Protein AF-A0A2G7GJ10-F1 (afdb_monomer)

Nearest PDB structures (foldseek):
  6gts-assembly1_C-2  TM=5.618E-01  e=1.375E+00  Escherichia coli
  6zxf-assembly1_J  TM=3.846E-01  e=3.165E+00  Homo sapiens

Sequence (98 aa):
MYNMMYTLDTMYIMKTKIRKQIYIEPEQEVRLKQLSQQTGSSEAEVIRQAIAQYTQGSEVFQRDLKCWEQERVFIENLISLGKITESRTWRRDDLYER

Mean predicted aligned error: 16.76 Å

Foldseek 3Di:
DPPVVVVVVVVVVVVDDDDDDDDDDPVVVVVLVVCCVVVVHDSVVVVVVVVVVVVVVVVPPVPPVVVVVVVVVVVVVVVVVPDDPDDPPDDPVNVPDD

pLDDT: mean 77.49, std 17.42, range [40.97, 98.38]

Radius of gyration: 24.68 Å; Cα contacts (8 Å, |Δi|>4): 13; chains: 1; bounding box: 60×37×53 Å

Secondary structure (DSSP, 8-state):
--HHHHHHHHHHHTT-PPP------HHHHHHHHHHHHHHT--HHHHHHHHHHHHHHHHH-----HHHHHHHHHHHHHHHHT---SSPP---GGGGT--

Structure (mmCIF, N/CA/C/O backbone):
data_AF-A0A2G7GJ10-F1
#
_entry.id   AF-A0A2G7GJ10-F1
#
loop_
_atom_site.group_PDB
_atom_site.id
_atom_site.type_symbol
_atom_site.label_atom_id
_atom_site.label_alt_id
_atom_site.label_comp_id
_atom_site.label_asym_id
_atom_site.label_entity_id
_atom_site.label_seq_id
_atom_site.pdbx_PDB_ins_code
_atom_site.Cartn_x
_atom_site.Cartn_y
_atom_site.Cartn_z
_atom_site.occupancy
_atom_site.B_iso_or_equiv
_atom_site.auth_seq_id
_atom_site.auth_comp_id
_atom_site.auth_asym_id
_atom_site.auth_atom_id
_atom_site.pdbx_PDB_model_num
ATOM 1 N N . MET A 1 1 ? 8.461 -25.334 -21.984 1.00 46.75 1 MET A N 1
ATOM 2 C CA . MET A 1 1 ? 7.624 -25.948 -20.925 1.00 46.75 1 MET A CA 1
ATOM 3 C C . MET A 1 1 ? 7.843 -25.368 -19.521 1.00 46.75 1 MET A C 1
ATOM 5 O O . MET A 1 1 ? 7.131 -25.774 -18.619 1.00 46.75 1 MET A O 1
ATOM 9 N N . TYR A 1 2 ? 8.725 -24.377 -19.319 1.00 44.38 2 TYR A N 1
ATOM 10 C CA . TYR A 1 2 ? 8.930 -23.745 -18.003 1.00 44.38 2 TYR A CA 1
ATOM 11 C C . TYR A 1 2 ? 7.918 -22.638 -17.654 1.00 44.38 2 TYR A C 1
ATOM 13 O O . TYR A 1 2 ? 7.759 -22.320 -16.486 1.00 44.38 2 TYR A O 1
ATOM 21 N N . ASN A 1 3 ? 7.180 -22.086 -18.626 1.00 47.41 3 ASN A N 1
ATOM 22 C CA . ASN A 1 3 ? 6.243 -20.985 -18.359 1.00 47.41 3 ASN A CA 1
ATOM 23 C C . ASN A 1 3 ? 5.021 -21.384 -17.522 1.00 47.41 3 ASN A C 1
ATOM 25 O O . ASN A 1 3 ? 4.524 -20.555 -16.777 1.00 47.41 3 ASN A O 1
ATOM 29 N N . MET A 1 4 ? 4.547 -22.632 -17.608 1.00 49.50 4 MET A N 1
ATOM 30 C CA . MET A 1 4 ? 3.281 -23.028 -16.974 1.00 49.50 4 MET A CA 1
ATOM 31 C C . MET A 1 4 ? 3.399 -23.223 -15.451 1.00 49.50 4 MET A C 1
ATOM 33 O O . MET A 1 4 ? 2.407 -23.104 -14.741 1.00 49.50 4 MET A O 1
ATOM 37 N N . MET A 1 5 ? 4.615 -23.457 -14.935 1.00 40.97 5 MET A N 1
ATOM 38 C CA . MET A 1 5 ? 4.864 -23.632 -13.497 1.00 40.97 5 MET A CA 1
ATOM 39 C C . MET A 1 5 ? 4.901 -22.293 -12.740 1.00 40.97 5 MET A C 1
ATOM 41 O O . MET A 1 5 ? 4.417 -22.218 -11.617 1.00 40.97 5 MET A O 1
ATOM 45 N N . TYR A 1 6 ? 5.386 -21.214 -13.369 1.00 50.84 6 TYR A N 1
ATOM 46 C CA . TYR A 1 6 ? 5.420 -19.879 -12.748 1.00 50.84 6 TYR A CA 1
ATOM 47 C C . TYR A 1 6 ? 4.062 -19.163 -12.779 1.00 50.84 6 TYR A C 1
ATOM 49 O O . TYR A 1 6 ? 3.772 -18.332 -11.915 1.00 50.84 6 TYR A O 1
ATOM 57 N N . THR A 1 7 ? 3.203 -19.478 -13.755 1.00 47.38 7 THR A N 1
ATOM 58 C CA . THR A 1 7 ? 1.877 -18.846 -13.853 1.00 47.38 7 THR A CA 1
ATOM 59 C C . THR A 1 7 ? 0.960 -19.288 -12.713 1.00 47.38 7 THR A C 1
ATOM 61 O O . THR A 1 7 ? 0.238 -18.468 -12.150 1.00 47.38 7 THR A O 1
ATOM 64 N N . LEU A 1 8 ? 1.026 -20.565 -12.328 1.00 46.38 8 LEU A N 1
ATOM 65 C CA . LEU A 1 8 ? 0.218 -21.118 -11.239 1.00 46.38 8 LEU A CA 1
ATOM 66 C C . LEU A 1 8 ? 0.644 -20.584 -9.866 1.00 46.38 8 LEU A C 1
ATOM 68 O O . LEU A 1 8 ? -0.217 -20.267 -9.048 1.00 46.38 8 LEU A O 1
ATOM 72 N N . ASP A 1 9 ? 1.946 -20.407 -9.647 1.00 49.66 9 ASP A N 1
ATOM 73 C CA . ASP A 1 9 ? 2.489 -19.857 -8.399 1.00 49.66 9 ASP A CA 1
ATOM 74 C C . ASP A 1 9 ? 2.087 -18.381 -8.219 1.00 49.66 9 ASP A C 1
ATOM 76 O O . ASP A 1 9 ? 1.621 -17.957 -7.161 1.00 49.66 9 ASP A O 1
ATOM 80 N N . THR A 1 10 ? 2.106 -17.618 -9.317 1.00 50.59 10 THR A N 1
ATOM 81 C CA . THR A 1 10 ? 1.609 -16.233 -9.352 1.00 50.59 10 THR A CA 1
ATOM 82 C C . THR A 1 10 ? 0.114 -16.156 -9.012 1.00 50.59 10 THR A C 1
ATOM 84 O O . THR A 1 10 ? -0.295 -15.318 -8.208 1.00 50.59 10 THR A O 1
ATOM 87 N N . MET A 1 11 ? -0.715 -17.059 -9.552 1.00 51.97 11 MET A N 1
ATOM 88 C CA . MET A 1 11 ? -2.150 -17.100 -9.227 1.00 51.97 11 MET A CA 1
ATOM 89 C C . MET A 1 11 ? -2.432 -17.565 -7.788 1.00 51.97 11 MET A C 1
ATOM 91 O O . MET A 1 11 ? -3.410 -17.117 -7.183 1.00 51.97 11 MET A O 1
ATOM 95 N N . TYR A 1 12 ? -1.590 -18.432 -7.219 1.00 51.12 12 TYR A N 1
ATOM 96 C CA . TYR A 1 12 ? -1.703 -18.890 -5.831 1.00 51.12 12 TYR A CA 1
ATOM 97 C C . TYR A 1 12 ? -1.324 -17.787 -4.823 1.00 51.12 12 TYR A C 1
ATOM 99 O O . TYR A 1 12 ? -2.008 -17.598 -3.809 1.00 51.12 12 TYR A O 1
ATOM 107 N N . ILE A 1 13 ? -0.308 -16.977 -5.143 1.00 55.28 13 ILE A N 1
ATOM 108 C CA . ILE A 1 13 ? 0.099 -15.807 -4.347 1.00 55.28 13 ILE A CA 1
ATOM 109 C C . ILE A 1 13 ? -1.014 -14.747 -4.305 1.00 55.28 13 ILE A C 1
ATOM 111 O O . ILE A 1 13 ? -1.269 -14.181 -3.243 1.00 55.28 13 ILE A O 1
ATOM 115 N N . MET A 1 14 ? -1.756 -14.537 -5.399 1.00 54.41 14 MET A N 1
ATOM 116 C CA . MET A 1 14 ? -2.837 -13.537 -5.454 1.00 54.41 14 MET A CA 1
ATOM 117 C C . MET A 1 14 ? -3.991 -13.785 -4.463 1.00 54.41 14 MET A C 1
ATOM 119 O O . MET A 1 14 ? -4.687 -12.838 -4.093 1.00 54.41 14 MET A O 1
ATOM 123 N N . LYS A 1 15 ? -4.213 -15.025 -3.997 1.00 61.28 15 LYS A N 1
ATOM 124 C CA . LYS A 1 15 ? -5.244 -15.321 -2.978 1.00 61.28 15 LYS A CA 1
ATOM 125 C C . LYS A 1 15 ? -4.735 -15.233 -1.539 1.00 61.28 15 LYS A C 1
ATOM 127 O O . LYS A 1 15 ? -5.547 -15.082 -0.621 1.00 61.28 15 LYS A O 1
ATOM 132 N N . THR A 1 16 ? -3.426 -15.310 -1.325 1.00 83.62 16 THR A N 1
ATOM 133 C CA . THR A 1 16 ? -2.843 -15.380 0.018 1.00 83.62 16 THR A CA 1
ATOM 134 C C . THR A 1 16 ? -2.538 -13.977 0.538 1.00 83.62 16 THR A C 1
ATOM 136 O O . THR A 1 16 ? -1.699 -13.263 -0.002 1.00 83.62 16 THR A O 1
ATOM 139 N N . LYS A 1 17 ? -3.218 -13.556 1.612 1.00 83.56 17 LYS A N 1
ATOM 140 C CA . LYS A 1 17 ? -2.966 -12.254 2.251 1.00 83.56 17 LYS A CA 1
ATOM 141 C C . LYS A 1 17 ? -1.793 -12.364 3.232 1.00 83.56 17 LYS A C 1
ATOM 143 O O . LYS A 1 17 ? -1.801 -13.231 4.101 1.00 83.56 17 LYS A O 1
ATOM 148 N N . ILE A 1 18 ? -0.824 -11.452 3.139 1.00 89.31 18 ILE A N 1
ATOM 149 C CA . ILE A 1 18 ? 0.307 -11.358 4.078 1.00 89.31 18 ILE A CA 1
ATOM 150 C C . ILE A 1 18 ? -0.059 -10.398 5.217 1.00 89.31 18 ILE A C 1
ATOM 152 O O . ILE A 1 18 ? -0.419 -9.246 4.968 1.00 89.31 18 ILE A O 1
ATOM 156 N N . ARG A 1 19 ? 0.050 -10.846 6.476 1.00 91.62 19 ARG A N 1
ATOM 157 C CA . ARG A 1 19 ? -0.188 -9.989 7.649 1.00 91.62 19 ARG A CA 1
ATOM 158 C C . ARG A 1 19 ? 0.952 -8.980 7.797 1.00 91.62 19 ARG A C 1
ATOM 160 O O . ARG A 1 19 ? 2.113 -9.361 7.923 1.00 91.62 19 ARG A O 1
ATOM 167 N N . LYS A 1 20 ? 0.608 -7.695 7.832 1.00 90.69 20 LYS A N 1
ATOM 168 C CA . LYS A 1 20 ? 1.522 -6.590 8.144 1.00 90.69 20 LYS A CA 1
ATOM 169 C C . LYS A 1 20 ? 1.046 -5.871 9.407 1.00 90.69 20 LYS A C 1
ATOM 171 O O . LYS A 1 20 ? -0.156 -5.772 9.636 1.00 90.69 20 LYS A O 1
ATOM 176 N N . GLN A 1 21 ? 1.988 -5.398 10.220 1.00 94.69 21 GLN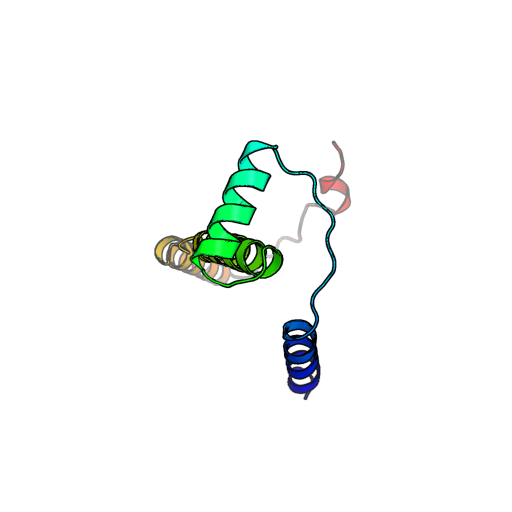 A N 1
ATOM 177 C CA . GLN A 1 21 ? 1.739 -4.494 11.345 1.00 94.69 21 GLN A CA 1
ATOM 178 C C . GLN A 1 21 ? 2.421 -3.165 11.028 1.00 94.69 21 GLN A C 1
ATOM 180 O O . GLN A 1 21 ? 3.582 -3.162 10.623 1.00 94.69 21 GLN A O 1
ATOM 185 N N . ILE A 1 22 ? 1.685 -2.066 11.160 1.00 93.44 22 ILE A N 1
ATOM 186 C CA . ILE A 1 22 ? 2.146 -0.710 10.855 1.00 93.44 22 ILE A CA 1
ATOM 187 C C . ILE A 1 22 ? 1.674 0.236 11.957 1.00 93.44 22 ILE A C 1
ATOM 189 O O . ILE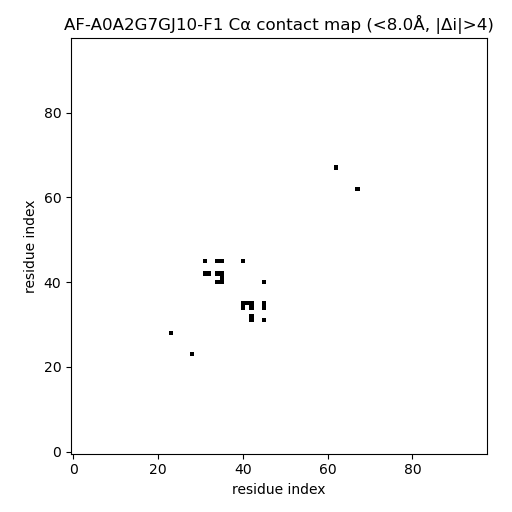 A 1 22 ? 0.631 -0.002 12.566 1.00 93.44 22 ILE A O 1
ATOM 193 N N . TYR A 1 23 ? 2.439 1.296 12.198 1.00 97.44 23 TYR A N 1
ATOM 194 C CA . TYR A 1 23 ? 2.001 2.421 13.017 1.00 97.44 23 TYR A CA 1
ATOM 195 C C . TYR A 1 23 ? 1.388 3.482 12.108 1.00 97.44 23 TYR A C 1
ATOM 197 O O . TYR A 1 23 ? 1.921 3.752 11.032 1.00 97.44 23 TYR A O 1
ATOM 205 N N . ILE A 1 24 ? 0.274 4.058 12.545 1.00 96.56 24 ILE A N 1
ATOM 206 C CA . ILE A 1 24 ? -0.438 5.135 11.858 1.00 96.56 24 ILE A CA 1
A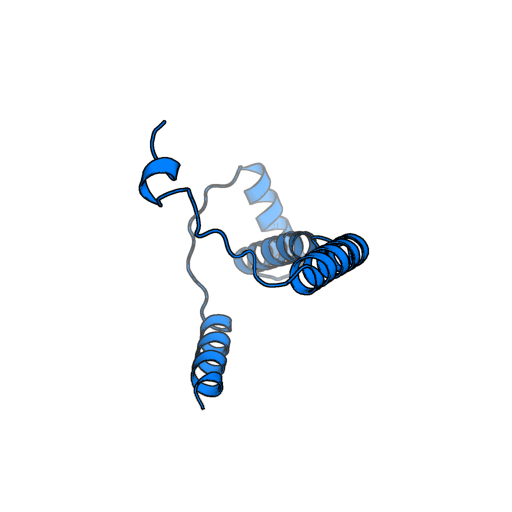TOM 207 C C . ILE A 1 24 ? -0.716 6.260 12.849 1.00 96.56 24 ILE A C 1
ATOM 209 O O . ILE A 1 24 ? -0.702 6.054 14.066 1.00 96.56 24 ILE A O 1
ATOM 213 N N . GLU A 1 25 ? -0.959 7.454 12.332 1.00 98.38 25 GLU A N 1
ATOM 214 C CA . GLU A 1 25 ? -1.281 8.612 13.160 1.00 98.38 25 GLU A CA 1
ATOM 215 C C . GLU A 1 25 ? -2.710 8.510 13.731 1.00 98.38 25 GLU A C 1
ATOM 217 O O . GLU A 1 25 ? -3.585 7.913 13.096 1.00 98.38 25 GLU A O 1
ATOM 222 N N . PRO A 1 26 ? -3.006 9.135 14.889 1.00 98.19 26 PRO A N 1
ATOM 223 C CA . PRO A 1 26 ? -4.351 9.109 15.475 1.00 98.19 26 PRO A CA 1
ATOM 224 C C . PRO A 1 26 ? -5.448 9.619 14.530 1.00 98.19 26 PRO A C 1
ATOM 226 O O . PRO A 1 26 ? -6.566 9.110 14.534 1.00 98.19 26 PRO A O 1
ATOM 229 N N . GLU A 1 27 ? -5.135 10.602 13.685 1.00 97.81 27 GLU A N 1
ATOM 230 C CA . GLU A 1 27 ? -6.076 11.112 12.687 1.00 97.81 27 GLU A CA 1
ATOM 231 C C . GLU A 1 27 ? -6.369 10.079 11.585 1.00 97.81 27 GLU A C 1
ATOM 233 O O . GLU A 1 27 ? -7.512 9.942 11.140 1.00 97.81 27 GLU A O 1
ATOM 238 N N . GLN A 1 28 ? -5.357 9.313 11.168 1.00 97.12 28 GLN A N 1
ATOM 239 C CA . GLN A 1 28 ? -5.504 8.257 10.165 1.00 97.12 28 GLN A CA 1
ATOM 240 C C . GLN A 1 28 ? -6.380 7.117 10.691 1.00 97.12 28 GLN A C 1
ATOM 242 O O . GLN A 1 28 ? -7.228 6.626 9.952 1.00 97.12 28 GLN A O 1
ATOM 247 N N . GLU A 1 29 ? -6.244 6.755 11.969 1.00 97.81 29 GLU A N 1
ATOM 248 C CA . GLU A 1 29 ? -7.105 5.775 12.648 1.00 97.81 29 GLU A CA 1
ATOM 249 C C . GLU A 1 29 ? -8.585 6.197 12.620 1.00 97.81 29 GLU A C 1
ATOM 251 O O . GLU A 1 29 ? -9.464 5.408 12.261 1.00 97.81 29 GLU A O 1
ATOM 256 N N . VAL A 1 30 ? -8.877 7.463 12.945 1.00 98.06 30 VAL A N 1
ATOM 257 C CA . VAL A 1 30 ? -10.252 7.993 12.914 1.00 98.06 30 VAL A CA 1
ATOM 258 C C . VAL A 1 30 ? -10.821 7.948 11.496 1.00 98.06 30 VAL A C 1
ATOM 260 O O . VAL A 1 30 ? -11.935 7.456 11.294 1.00 98.06 30 VAL A O 1
ATOM 263 N N . ARG A 1 31 ? -10.055 8.415 10.502 1.00 97.38 31 ARG A N 1
ATOM 264 C CA . ARG A 1 31 ? -10.478 8.396 9.092 1.00 97.38 31 ARG A CA 1
ATOM 265 C C . ARG A 1 31 ? -10.683 6.970 8.578 1.00 97.38 31 ARG A C 1
ATOM 267 O O . ARG A 1 31 ? -11.658 6.712 7.878 1.00 97.38 31 ARG A O 1
ATOM 274 N N . LEU A 1 32 ? -9.807 6.037 8.948 1.00 96.94 32 LEU A N 1
ATOM 275 C CA . LEU A 1 32 ? -9.893 4.635 8.540 1.00 96.94 32 LEU A CA 1
ATOM 276 C C . LEU A 1 32 ? -11.179 3.976 9.056 1.00 96.94 32 LEU A C 1
ATOM 278 O O . LEU A 1 32 ? -11.886 3.318 8.289 1.00 96.94 32 LEU A O 1
ATOM 282 N N . LYS A 1 33 ? -11.530 4.223 10.322 1.00 96.69 33 LYS A N 1
ATOM 283 C CA . LYS A 1 33 ? -12.792 3.763 10.921 1.00 96.69 33 LYS A CA 1
ATOM 284 C C . LYS A 1 33 ? -14.019 4.352 10.237 1.00 96.69 33 LYS A C 1
ATOM 286 O O . LYS A 1 33 ? -14.969 3.623 9.956 1.00 96.69 33 LYS A O 1
ATOM 291 N N . GLN A 1 34 ? -13.997 5.650 9.938 1.00 97.25 34 GLN A N 1
ATOM 292 C CA . GLN A 1 34 ? -15.090 6.310 9.220 1.00 97.25 34 GLN A CA 1
ATOM 293 C C . GLN A 1 34 ? -15.281 5.717 7.821 1.00 97.25 34 GLN A C 1
ATOM 295 O O . GLN A 1 34 ? -16.402 5.371 7.455 1.00 97.25 34 GLN A O 1
ATOM 300 N N . LEU A 1 35 ? -14.195 5.534 7.065 1.00 96.06 35 LEU A N 1
ATOM 301 C CA . LEU A 1 35 ? -14.240 4.936 5.727 1.00 96.06 35 LEU A CA 1
ATOM 302 C C . LEU A 1 35 ? -14.744 3.491 5.764 1.00 96.06 35 LEU A C 1
ATOM 304 O O . LEU A 1 35 ? -15.573 3.108 4.940 1.00 96.06 35 LEU A O 1
ATOM 308 N N . SER A 1 36 ? -14.294 2.705 6.741 1.00 95.44 36 SER A N 1
ATOM 309 C CA . SER A 1 36 ? -14.771 1.337 6.978 1.00 95.44 36 SER A CA 1
ATOM 310 C C . SER A 1 36 ? -16.294 1.301 7.177 1.00 95.44 36 SER A C 1
ATOM 312 O O . SER A 1 36 ? -17.004 0.560 6.496 1.00 95.44 36 SER A O 1
ATOM 314 N N . GLN A 1 37 ? -16.827 2.189 8.023 1.00 95.44 37 GLN A N 1
ATOM 315 C CA . GLN A 1 37 ? -18.270 2.291 8.271 1.00 95.44 37 GLN A CA 1
ATOM 316 C C . GLN A 1 37 ? -19.056 2.778 7.047 1.00 95.44 37 GLN A C 1
ATOM 318 O O . GLN A 1 37 ? -20.099 2.215 6.729 1.00 95.44 37 GLN A O 1
ATOM 323 N N . GLN A 1 38 ? -18.561 3.802 6.350 1.00 93.38 38 GLN A N 1
ATOM 324 C CA . GLN A 1 38 ? -19.237 4.387 5.186 1.00 93.38 38 GLN A CA 1
ATOM 325 C C . GLN A 1 38 ? -19.301 3.423 3.998 1.00 93.38 38 GLN A C 1
ATOM 327 O O . GLN A 1 38 ? -20.296 3.391 3.279 1.00 93.38 38 GLN A O 1
ATOM 332 N N . THR A 1 39 ? -18.242 2.641 3.786 1.00 88.94 39 THR A N 1
ATOM 333 C CA . THR A 1 39 ? -18.129 1.714 2.648 1.00 88.94 39 THR A CA 1
ATOM 334 C C . 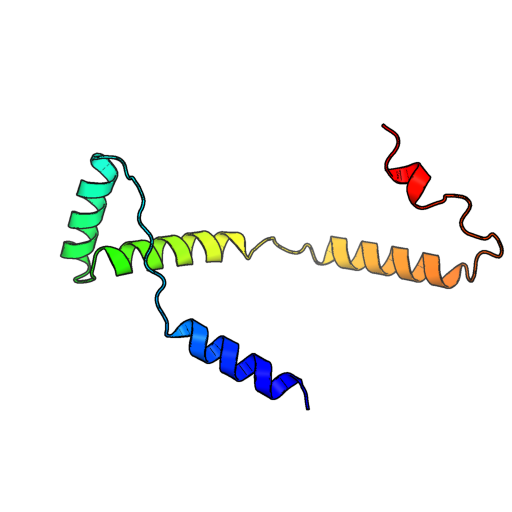THR A 1 39 ? -18.638 0.308 2.961 1.00 88.94 39 THR A C 1
ATOM 336 O O . THR A 1 39 ? -18.736 -0.518 2.054 1.00 88.94 39 THR A O 1
ATOM 339 N N . GLY A 1 40 ? -18.907 -0.003 4.235 1.00 92.25 40 GLY A N 1
ATOM 340 C CA . GLY A 1 40 ? -19.218 -1.360 4.696 1.00 92.25 40 GLY A CA 1
ATOM 341 C C . GLY A 1 40 ? -18.058 -2.354 4.536 1.00 92.25 40 GLY A C 1
ATOM 342 O O . GLY A 1 40 ? -18.253 -3.560 4.683 1.00 92.25 40 GLY A O 1
ATOM 343 N N . SER A 1 41 ? -16.855 -1.872 4.212 1.00 90.88 41 SER A N 1
ATOM 344 C CA . SER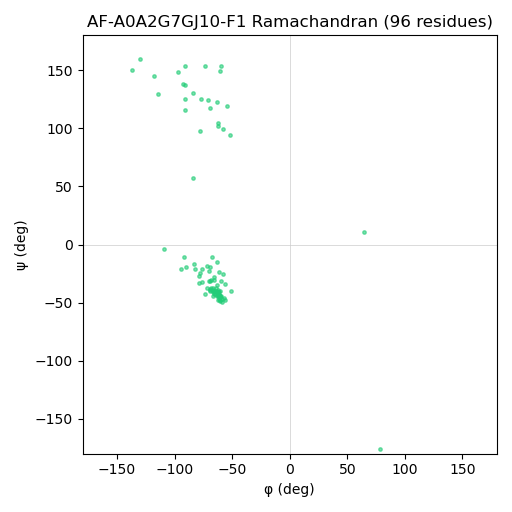 A 1 41 ? -15.659 -2.689 4.005 1.00 90.88 41 SER A CA 1
ATOM 345 C C . SER A 1 41 ? -14.809 -2.730 5.269 1.00 90.88 41 SER A C 1
ATOM 347 O O . SER A 1 41 ? -14.729 -1.754 5.999 1.00 90.88 41 SER A O 1
ATOM 349 N N . SER A 1 42 ? -14.104 -3.837 5.518 1.00 94.50 42 SER A N 1
ATOM 350 C CA . SER A 1 42 ? -13.151 -3.896 6.638 1.00 94.50 42 SER A CA 1
ATOM 351 C C . SER A 1 42 ? -12.039 -2.849 6.486 1.00 94.50 42 SER A C 1
ATOM 353 O O . SER A 1 42 ? -11.581 -2.607 5.370 1.00 94.50 42 SER A O 1
ATOM 355 N N . GLU A 1 43 ? -11.501 -2.338 7.593 1.00 95.00 43 GLU A N 1
ATOM 356 C CA . GLU A 1 43 ? -10.345 -1.422 7.599 1.00 95.00 43 GLU A CA 1
ATOM 357 C C . GLU A 1 43 ? -9.161 -1.965 6.777 1.00 95.00 43 GLU A C 1
ATOM 359 O O . GLU A 1 43 ? -8.534 -1.252 5.998 1.00 95.00 43 GLU A O 1
ATOM 364 N N . ALA A 1 44 ? -8.901 -3.273 6.865 1.00 93.81 44 ALA A N 1
ATOM 365 C CA . ALA A 1 44 ? -7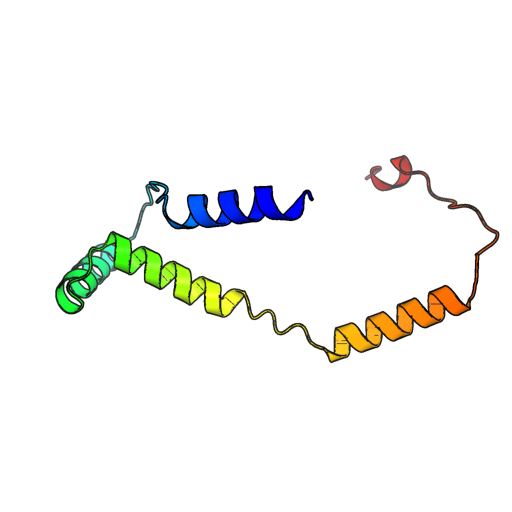.848 -3.924 6.092 1.00 93.81 44 ALA A CA 1
ATOM 366 C C . ALA A 1 44 ? -8.114 -3.916 4.574 1.00 93.81 44 ALA A C 1
ATOM 368 O O . ALA A 1 44 ? -7.169 -3.938 3.789 1.00 93.81 44 ALA A O 1
ATOM 369 N N . GLU A 1 45 ? -9.379 -3.936 4.151 1.00 92.38 45 GLU A N 1
ATOM 370 C CA . GLU A 1 45 ? -9.761 -3.804 2.740 1.00 92.38 45 GLU A CA 1
ATOM 371 C C . GLU A 1 45 ? -9.581 -2.366 2.261 1.00 92.38 45 GLU A C 1
ATOM 373 O O . GLU A 1 45 ? -8.985 -2.164 1.207 1.00 92.38 45 GLU A O 1
ATOM 378 N N . VAL A 1 46 ? -9.970 -1.383 3.076 1.00 94.88 46 VAL A N 1
ATOM 379 C CA . VAL A 1 46 ? -9.724 0.040 2.794 1.00 94.88 46 VAL A CA 1
ATOM 380 C C . VAL A 1 46 ? -8.225 0.306 2.613 1.00 94.88 46 VAL A C 1
ATOM 382 O O . VAL A 1 46 ? -7.824 0.913 1.622 1.00 94.88 46 VAL A O 1
ATOM 385 N N . ILE A 1 47 ? -7.374 -0.224 3.503 1.00 94.06 47 ILE A N 1
ATOM 386 C CA . ILE A 1 47 ? -5.910 -0.109 3.378 1.00 94.06 47 ILE A CA 1
ATOM 387 C C . ILE A 1 47 ? -5.410 -0.767 2.085 1.00 94.06 47 ILE A C 1
ATOM 389 O O . ILE A 1 47 ? -4.600 -0.177 1.372 1.00 94.06 47 ILE A O 1
ATOM 393 N N . ARG A 1 48 ? -5.883 -1.977 1.753 1.00 91.50 48 ARG A N 1
ATOM 394 C CA . ARG A 1 48 ? -5.487 -2.655 0.507 1.00 91.50 48 ARG A CA 1
ATOM 395 C C . ARG A 1 48 ? -5.866 -1.846 -0.729 1.00 91.50 48 ARG A C 1
ATOM 397 O O . ARG A 1 48 ? -5.041 -1.725 -1.628 1.00 91.50 48 ARG A O 1
ATOM 404 N N . GLN A 1 49 ? -7.076 -1.292 -0.770 1.00 89.00 49 GLN A N 1
ATOM 405 C CA . GLN A 1 49 ? -7.545 -0.474 -1.889 1.00 89.00 49 GLN A CA 1
ATOM 406 C C . GLN A 1 49 ? -6.743 0.820 -2.013 1.00 89.00 49 GLN A C 1
ATOM 408 O O . GLN A 1 49 ? -6.339 1.166 -3.118 1.00 89.00 49 GLN A O 1
ATOM 413 N N . ALA A 1 50 ? -6.443 1.486 -0.897 1.00 91.38 50 ALA A N 1
ATOM 414 C CA . ALA A 1 50 ? -5.598 2.676 -0.893 1.00 91.38 50 ALA A CA 1
ATOM 415 C C . ALA A 1 50 ? -4.186 2.373 -1.423 1.00 91.38 50 ALA A C 1
ATOM 417 O O . ALA A 1 50 ? -3.679 3.108 -2.267 1.00 91.38 50 ALA A O 1
ATOM 418 N N . ILE A 1 51 ? -3.579 1.257 -0.995 1.00 90.12 51 ILE A N 1
ATOM 419 C CA . ILE A 1 51 ? -2.287 0.796 -1.528 1.00 90.12 51 ILE A CA 1
ATOM 420 C C . ILE A 1 51 ? -2.404 0.521 -3.029 1.00 90.12 51 ILE A C 1
ATOM 422 O O . ILE A 1 51 ? -1.580 1.018 -3.787 1.00 90.12 51 ILE A O 1
ATOM 426 N N . ALA A 1 52 ? -3.432 -0.213 -3.463 1.00 84.38 52 ALA A N 1
ATOM 427 C CA . ALA A 1 52 ? -3.637 -0.540 -4.872 1.00 84.38 52 ALA A CA 1
ATOM 428 C C . ALA A 1 52 ? -3.801 0.718 -5.741 1.00 84.38 52 ALA A C 1
ATOM 430 O O . ALA A 1 52 ? -3.171 0.816 -6.789 1.00 84.38 52 ALA A O 1
ATOM 431 N N . GLN A 1 53 ? -4.593 1.696 -5.295 1.00 84.88 53 GLN A N 1
ATOM 432 C CA . GLN A 1 53 ? -4.779 2.979 -5.982 1.00 84.88 53 GLN A CA 1
ATOM 433 C C . GLN A 1 53 ? -3.471 3.775 -6.047 1.00 84.88 53 GLN A C 1
ATOM 435 O O . GLN A 1 53 ? -3.113 4.291 -7.107 1.00 84.88 53 GLN A O 1
ATOM 440 N N . TYR A 1 54 ? -2.725 3.825 -4.940 1.00 83.56 54 TYR A N 1
ATOM 441 C CA . TYR A 1 54 ? -1.425 4.490 -4.884 1.00 83.56 54 TYR A CA 1
ATOM 442 C C . TYR A 1 54 ? -0.411 3.844 -5.841 1.00 83.56 54 TYR A C 1
ATOM 444 O O . TYR A 1 54 ? 0.313 4.542 -6.551 1.00 83.56 54 TYR A O 1
ATOM 452 N N . THR A 1 55 ? -0.396 2.511 -5.931 1.00 77.56 55 THR A N 1
ATOM 453 C CA . THR A 1 55 ? 0.501 1.784 -6.840 1.00 77.56 55 THR A CA 1
ATOM 454 C C . THR A 1 55 ? 0.052 1.833 -8.297 1.00 77.56 55 THR A C 1
ATOM 456 O O . THR A 1 55 ? 0.905 1.904 -9.174 1.00 77.56 55 THR A O 1
ATOM 459 N N . GLN A 1 56 ? -1.254 1.873 -8.581 1.00 67.44 56 GLN A N 1
ATOM 460 C CA . GLN A 1 56 ? -1.766 2.033 -9.949 1.00 67.44 56 GLN A CA 1
ATOM 461 C C . GLN A 1 56 ? -1.357 3.383 -10.555 1.00 67.44 56 GLN A C 1
ATOM 463 O O . GLN A 1 56 ? -1.037 3.449 -11.738 1.00 67.44 56 GLN A O 1
ATOM 468 N N . GLY A 1 57 ? -1.286 4.445 -9.743 1.00 56.16 57 GLY A N 1
ATOM 469 C CA . GLY A 1 57 ? -0.718 5.731 -10.165 1.00 56.16 57 GLY A CA 1
ATOM 470 C C . GLY A 1 57 ? 0.805 5.704 -10.366 1.00 56.16 57 GLY A C 1
ATOM 471 O O . GLY A 1 57 ? 1.331 6.513 -11.125 1.00 56.16 57 GLY A O 1
ATOM 472 N N . SER A 1 58 ? 1.511 4.764 -9.727 1.00 51.81 58 SER A N 1
ATOM 473 C CA . SER A 1 58 ? 2.974 4.635 -9.783 1.00 51.81 58 SER A CA 1
ATOM 474 C C . SER A 1 58 ? 3.484 3.660 -10.854 1.00 51.81 58 SER A C 1
ATOM 476 O O . SER A 1 58 ? 4.646 3.762 -11.246 1.00 51.81 58 SER A O 1
ATOM 478 N N . GLU A 1 59 ? 2.661 2.725 -11.341 1.00 51.47 59 GLU A N 1
ATOM 479 C CA . GLU A 1 59 ? 3.015 1.868 -12.489 1.00 51.47 59 GLU A CA 1
ATOM 480 C C . GLU A 1 59 ? 3.021 2.644 -13.810 1.00 51.47 59 GLU A C 1
ATOM 482 O O . GLU A 1 59 ? 3.683 2.242 -14.768 1.00 51.47 59 GLU A O 1
ATOM 487 N N . VAL A 1 60 ? 2.376 3.813 -13.841 1.00 49.22 60 VAL A N 1
ATOM 488 C CA . VAL A 1 60 ? 2.517 4.783 -14.925 1.00 49.22 60 VAL A CA 1
ATOM 489 C C . VAL A 1 60 ? 3.751 5.660 -14.684 1.00 49.22 60 VAL A C 1
ATOM 491 O O . VAL A 1 60 ? 3.690 6.886 -14.724 1.00 49.22 60 VAL A O 1
ATOM 494 N N . PHE A 1 61 ? 4.930 5.046 -14.556 1.00 50.62 61 PHE A N 1
ATOM 495 C CA . PHE A 1 61 ? 6.038 5.641 -15.298 1.00 50.62 61 PHE A CA 1
ATOM 496 C C . PHE A 1 61 ? 5.566 5.612 -16.749 1.00 50.62 61 PHE A C 1
ATOM 498 O O . PHE A 1 61 ? 5.548 4.548 -17.370 1.00 50.62 61 PHE A O 1
ATOM 505 N N . GLN A 1 62 ? 5.072 6.750 -17.249 1.00 54.41 62 GLN A N 1
ATOM 506 C CA . GLN A 1 62 ? 4.878 6.980 -18.674 1.00 54.41 62 GLN A CA 1
ATOM 507 C C . GLN A 1 62 ? 6.226 6.631 -19.306 1.00 54.41 62 GLN A C 1
ATOM 509 O O . GLN A 1 62 ? 7.154 7.437 -19.274 1.00 54.41 62 GLN A O 1
ATOM 514 N N . ARG A 1 63 ? 6.390 5.391 -19.775 1.00 56.59 63 ARG A N 1
ATOM 515 C CA . ARG A 1 63 ? 7.540 5.021 -20.585 1.00 56.59 63 ARG A CA 1
ATOM 516 C C . ARG A 1 63 ? 7.393 5.897 -21.805 1.00 56.59 63 ARG A C 1
ATOM 518 O O . ARG A 1 63 ? 6.506 5.647 -22.619 1.00 56.59 63 ARG A O 1
ATOM 525 N N . ASP A 1 64 ? 8.171 6.971 -21.861 1.00 68.69 64 ASP A N 1
ATOM 526 C CA . ASP A 1 64 ? 8.152 7.836 -23.019 1.00 68.69 64 ASP A CA 1
ATOM 527 C C . ASP A 1 64 ? 8.616 6.979 -24.193 1.00 68.69 64 ASP A C 1
ATOM 529 O O . ASP A 1 64 ? 9.788 6.610 -24.309 1.00 68.69 64 ASP A O 1
ATOM 533 N N . LEU A 1 65 ? 7.657 6.593 -25.032 1.00 71.81 65 LEU A N 1
ATOM 534 C CA . LEU A 1 65 ? 7.915 5.771 -26.203 1.00 71.81 65 LEU A CA 1
ATOM 535 C C . LEU A 1 65 ? 8.922 6.466 -27.124 1.00 71.81 65 LEU A C 1
ATOM 537 O O . LEU A 1 65 ? 9.663 5.780 -27.820 1.00 71.81 65 LEU A O 1
ATOM 541 N N . LYS A 1 66 ? 9.018 7.804 -27.077 1.00 78.62 66 LYS A N 1
ATOM 542 C CA . LYS A 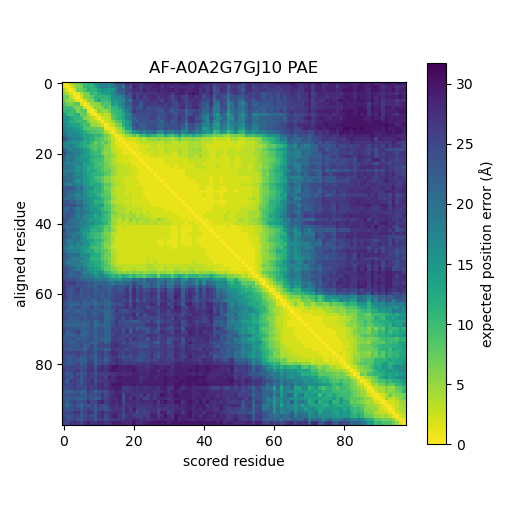1 66 ? 10.036 8.558 -27.813 1.00 78.62 66 LYS A CA 1
ATOM 543 C C . LYS A 1 66 ? 11.436 8.332 -27.254 1.00 78.62 66 LYS A C 1
ATOM 545 O O . LYS A 1 66 ? 12.355 8.167 -28.047 1.00 78.62 66 LYS A O 1
ATOM 550 N N . CYS A 1 67 ? 11.606 8.273 -25.932 1.00 80.56 67 CYS A N 1
ATOM 551 C CA . CYS A 1 67 ? 12.898 7.917 -25.336 1.00 80.56 67 CYS A CA 1
ATOM 552 C C . CYS A 1 67 ? 13.310 6.494 -25.724 1.00 80.56 67 CYS A C 1
ATOM 554 O O . CYS A 1 67 ? 14.474 6.258 -26.030 1.00 80.56 67 CYS A O 1
ATOM 556 N N . TRP A 1 68 ? 12.360 5.554 -25.767 1.00 80.81 68 TRP A N 1
ATOM 557 C CA . TRP A 1 68 ? 12.651 4.191 -26.214 1.00 80.81 68 TRP A CA 1
ATOM 558 C C . TRP A 1 68 ? 13.027 4.123 -27.699 1.00 80.81 68 TRP A C 1
ATOM 560 O O . TRP A 1 68 ? 13.964 3.416 -28.059 1.00 80.81 68 TRP A O 1
ATOM 570 N N . GLU A 1 69 ? 12.344 4.878 -28.558 1.00 86.25 69 GLU A N 1
ATOM 571 C CA . GLU A 1 69 ? 12.663 4.936 -29.987 1.00 86.25 69 GLU A CA 1
ATOM 572 C C . GLU A 1 69 ? 14.046 5.560 -30.238 1.00 86.25 69 GLU A C 1
ATOM 574 O O . GLU A 1 69 ? 14.827 5.054 -3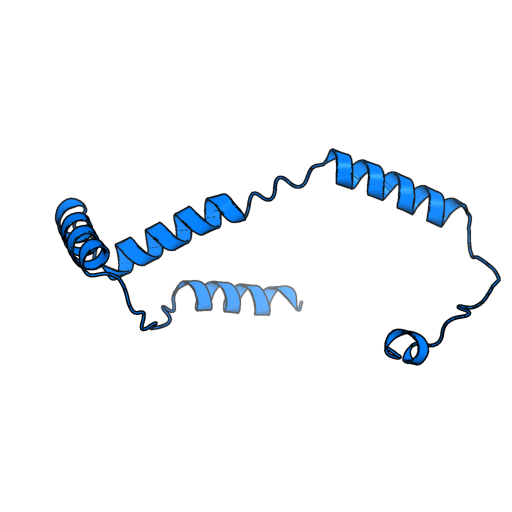1.042 1.00 86.25 69 GLU A O 1
ATOM 579 N N . GLN A 1 70 ? 14.394 6.619 -29.499 1.00 88.56 70 GLN A N 1
ATOM 580 C CA . GLN A 1 70 ? 15.725 7.232 -29.550 1.00 88.56 70 GLN A CA 1
ATOM 581 C C . GLN A 1 70 ? 16.823 6.253 -29.116 1.00 88.56 70 GLN A C 1
ATOM 583 O O . GLN A 1 70 ? 17.847 6.140 -29.791 1.00 88.56 70 GLN A O 1
ATOM 588 N N . GLU A 1 71 ? 16.590 5.512 -28.032 1.00 90.12 71 GLU A N 1
ATOM 589 C CA . GLU A 1 71 ? 17.519 4.488 -27.546 1.00 90.12 71 GLU A CA 1
ATOM 590 C C . GLU A 1 71 ? 17.673 3.344 -28.557 1.00 90.12 71 GLU A C 1
ATOM 592 O O . GLU A 1 71 ? 18.782 2.877 -28.818 1.00 90.12 71 GLU A O 1
ATOM 597 N N . ARG A 1 72 ? 16.575 2.921 -29.196 1.00 90.75 72 ARG A N 1
ATOM 598 C CA . ARG A 1 72 ? 16.613 1.912 -30.261 1.00 90.75 72 ARG A CA 1
ATOM 599 C C . ARG A 1 72 ? 17.490 2.342 -31.429 1.00 90.75 72 ARG A C 1
ATOM 601 O O . ARG A 1 72 ? 18.355 1.571 -31.838 1.00 90.75 72 ARG A O 1
ATOM 608 N N . VAL A 1 73 ? 17.299 3.560 -31.934 1.00 92.56 73 VAL A N 1
ATOM 609 C CA . VAL A 1 73 ? 18.116 4.106 -33.029 1.00 92.56 73 VAL A CA 1
ATOM 610 C C . VAL A 1 73 ? 19.586 4.187 -32.615 1.00 92.56 73 VAL A C 1
ATOM 612 O O . VAL A 1 73 ? 20.471 3.845 -33.397 1.00 92.56 73 VAL A O 1
ATOM 615 N N . PHE A 1 74 ? 19.868 4.585 -31.373 1.00 90.38 74 PHE A N 1
ATOM 616 C CA . PHE A 1 74 ? 21.228 4.603 -30.838 1.00 90.38 74 PHE A CA 1
ATOM 617 C C . PHE A 1 74 ? 21.873 3.206 -30.830 1.00 90.38 74 PHE A C 1
ATOM 619 O O . PHE A 1 74 ? 22.989 3.044 -31.328 1.00 90.38 74 PHE A O 1
ATOM 626 N N . ILE A 1 75 ? 21.164 2.183 -30.346 1.00 89.19 75 ILE A N 1
ATOM 627 C CA . ILE A 1 75 ? 21.643 0.792 -30.329 1.00 89.19 75 ILE A CA 1
ATOM 628 C C . ILE A 1 75 ? 21.834 0.248 -31.752 1.00 89.19 75 ILE A C 1
ATOM 630 O O . ILE A 1 75 ? 22.840 -0.406 -32.024 1.00 89.19 75 ILE A O 1
ATOM 634 N N . GLU A 1 76 ? 20.907 0.520 -32.671 1.00 91.75 76 GLU A N 1
ATOM 635 C CA . GLU A 1 76 ? 21.019 0.103 -34.075 1.00 91.75 76 GLU A CA 1
ATOM 636 C C . GLU A 1 76 ? 22.239 0.744 -34.750 1.00 91.75 76 GLU A C 1
ATOM 638 O O . GLU A 1 76 ? 23.003 0.050 -35.427 1.00 91.75 76 GLU A O 1
ATOM 643 N N . ASN A 1 77 ? 22.501 2.026 -34.475 1.00 88.25 77 ASN A N 1
ATOM 644 C CA . ASN A 1 77 ? 23.715 2.705 -34.922 1.00 88.25 77 ASN A CA 1
ATOM 645 C C . ASN A 1 77 ? 24.976 2.051 -34.333 1.00 88.25 77 ASN A C 1
ATOM 647 O O . ASN A 1 77 ? 25.924 1.795 -35.077 1.00 88.25 77 ASN A O 1
ATOM 651 N N . LEU A 1 78 ? 24.983 1.701 -33.041 1.00 85.12 78 LEU A N 1
ATOM 652 C CA . LEU A 1 78 ? 26.101 0.978 -32.417 1.00 85.12 78 LEU A CA 1
ATOM 653 C C . LEU A 1 78 ? 26.341 -0.403 -33.040 1.00 85.12 78 LEU A C 1
ATOM 655 O O . LEU A 1 78 ? 27.488 -0.781 -33.264 1.00 85.12 78 LEU A O 1
ATOM 659 N N . ILE A 1 79 ? 25.279 -1.148 -33.349 1.00 84.62 79 ILE A N 1
ATOM 660 C CA . ILE A 1 79 ? 25.383 -2.453 -34.018 1.00 84.62 79 ILE A CA 1
ATOM 661 C C . ILE A 1 79 ? 25.932 -2.279 -35.440 1.00 84.62 79 ILE A C 1
ATOM 663 O O . ILE A 1 79 ? 26.770 -3.073 -35.874 1.00 84.62 79 ILE A O 1
ATOM 667 N N . SER A 1 80 ? 25.501 -1.231 -36.151 1.00 84.50 80 SER A N 1
ATOM 668 C CA . SER A 1 80 ? 25.939 -0.948 -37.524 1.00 84.50 80 SER A CA 1
ATOM 669 C C . SER A 1 80 ? 27.426 -0.589 -37.634 1.00 84.50 80 SER A C 1
ATOM 671 O O . SER A 1 80 ? 28.054 -0.895 -38.646 1.00 84.50 80 SER A O 1
ATOM 673 N N . LEU A 1 81 ? 28.011 -0.015 -36.575 1.00 82.00 81 LEU A N 1
ATOM 674 C CA . LEU A 1 81 ? 29.446 0.274 -36.482 1.00 82.00 81 LEU A CA 1
ATOM 675 C C . LEU A 1 81 ? 30.308 -1.005 -36.420 1.00 82.00 81 LEU A C 1
ATOM 677 O O . LEU A 1 81 ? 31.522 -0.937 -36.606 1.00 82.00 81 LEU A O 1
ATOM 681 N N . GLY A 1 82 ? 29.689 -2.176 -36.231 1.00 76.00 82 GLY A N 1
ATOM 682 C CA . GLY A 1 82 ? 30.350 -3.476 -36.287 1.00 76.00 82 GLY A CA 1
ATOM 683 C C . GLY A 1 82 ? 31.137 -3.821 -35.020 1.00 76.00 82 GLY A C 1
ATOM 684 O O . GLY A 1 82 ? 31.109 -3.120 -34.010 1.00 76.00 82 GLY A O 1
ATOM 6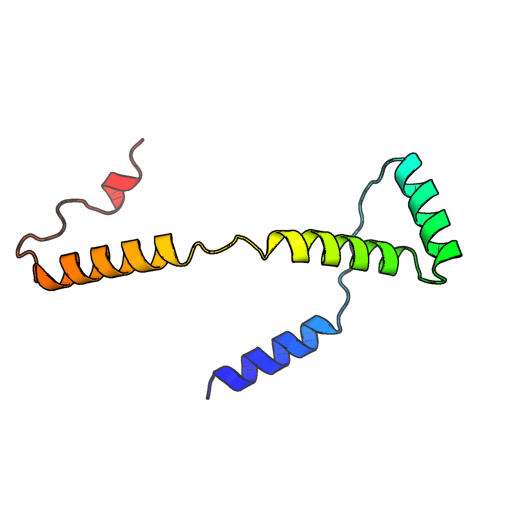85 N N . LYS A 1 83 ? 31.833 -4.964 -35.040 1.00 72.00 83 LYS A N 1
ATOM 686 C CA . LYS A 1 83 ? 32.686 -5.368 -33.915 1.00 72.00 83 LYS A CA 1
ATOM 687 C C . LYS A 1 83 ? 33.890 -4.435 -33.825 1.00 72.00 83 LYS A C 1
ATOM 689 O O . LYS A 1 83 ? 34.734 -4.435 -34.715 1.00 72.00 83 LYS A O 1
ATOM 694 N N . ILE A 1 84 ? 33.999 -3.718 -32.712 1.00 66.81 84 ILE A N 1
ATOM 695 C CA . ILE A 1 84 ? 35.237 -3.052 -32.315 1.00 66.81 84 ILE A CA 1
ATOM 696 C C . ILE A 1 84 ? 36.285 -4.150 -32.073 1.00 66.81 84 ILE A C 1
ATOM 698 O O . ILE A 1 84 ? 36.055 -5.077 -31.295 1.00 66.81 84 ILE A O 1
ATOM 702 N N . THR A 1 85 ? 37.408 -4.080 -32.791 1.00 61.47 85 THR A N 1
ATOM 703 C CA . THR A 1 85 ? 38.518 -5.051 -32.709 1.00 61.47 85 THR A CA 1
ATOM 704 C C . THR A 1 85 ? 39.258 -4.968 -31.372 1.00 61.47 85 THR A C 1
ATOM 706 O O . THR A 1 85 ? 39.953 -5.902 -30.977 1.00 61.47 85 THR A O 1
ATOM 709 N N . GLU A 1 86 ? 39.107 -3.854 -30.662 1.00 68.38 86 GLU A N 1
ATOM 710 C CA . GLU A 1 86 ? 39.714 -3.636 -29.358 1.00 68.38 86 GLU A CA 1
ATOM 711 C C . GLU A 1 86 ? 38.952 -4.387 -28.261 1.00 68.38 86 GLU A C 1
ATOM 713 O O . GLU A 1 86 ? 37.741 -4.250 -28.073 1.00 68.38 86 GLU A O 1
ATOM 718 N N . SER A 1 87 ? 39.695 -5.211 -27.525 1.00 68.56 87 SER A N 1
ATOM 719 C CA . SER A 1 87 ? 39.227 -5.875 -26.310 1.00 68.56 87 SER A CA 1
ATOM 720 C C . SER A 1 87 ? 38.815 -4.836 -25.264 1.00 68.56 87 SER A C 1
ATOM 722 O O . SER A 1 87 ? 39.365 -3.740 -25.226 1.00 68.56 87 SER A O 1
ATOM 724 N N . ARG A 1 88 ? 37.903 -5.190 -24.349 1.00 70.38 88 ARG A N 1
ATOM 725 C CA . ARG A 1 88 ? 37.595 -4.339 -23.187 1.00 70.38 88 ARG A CA 1
ATOM 726 C C . ARG A 1 88 ? 38.885 -4.016 -22.420 1.00 70.38 88 ARG A C 1
ATOM 728 O O . ARG A 1 88 ? 39.537 -4.931 -21.925 1.00 70.38 88 ARG A O 1
ATOM 735 N N . THR A 1 89 ? 39.224 -2.733 -22.321 1.00 74.06 89 THR A N 1
ATOM 736 C CA . THR A 1 89 ? 40.440 -2.259 -21.632 1.00 74.06 89 THR A CA 1
ATOM 737 C C . THR A 1 89 ? 40.294 -2.247 -20.112 1.00 74.06 89 THR A C 1
ATOM 739 O O . THR A 1 89 ? 41.288 -2.347 -19.404 1.00 74.06 89 THR A O 1
ATOM 742 N N . TRP A 1 90 ? 39.066 -2.154 -19.599 1.00 70.56 90 TRP A N 1
ATOM 743 C CA . TRP A 1 90 ? 38.798 -2.144 -18.162 1.00 70.56 90 TRP A CA 1
ATOM 744 C C . TRP A 1 90 ? 38.563 -3.560 -17.628 1.00 70.56 90 TRP A C 1
ATOM 746 O O . TRP A 1 90 ? 37.862 -4.376 -18.244 1.00 70.56 90 TRP A O 1
ATOM 756 N N . ARG A 1 91 ? 39.145 -3.850 -16.464 1.00 76.06 91 ARG A N 1
ATOM 757 C CA . ARG A 1 91 ? 38.879 -5.058 -15.679 1.00 76.06 91 ARG A CA 1
ATOM 758 C C . ARG A 1 91 ? 37.754 -4.769 -14.691 1.00 76.06 91 ARG A C 1
ATOM 760 O O . ARG A 1 91 ? 37.506 -3.633 -14.310 1.00 76.06 91 ARG A O 1
ATOM 767 N N . ARG A 1 92 ? 37.026 -5.812 -14.291 1.00 72.62 92 ARG A N 1
ATOM 768 C CA . ARG A 1 92 ? 35.885 -5.685 -13.367 1.00 72.62 92 ARG A CA 1
ATOM 769 C C . ARG A 1 92 ? 36.294 -5.081 -12.017 1.00 72.62 92 ARG A C 1
ATOM 771 O O . ARG A 1 92 ? 35.481 -4.396 -11.406 1.00 72.62 92 ARG A O 1
ATOM 778 N N . ASP A 1 93 ? 37.524 -5.334 -11.589 1.00 73.88 93 ASP A N 1
ATOM 779 C CA . ASP A 1 93 ? 38.065 -4.858 -10.316 1.00 73.88 93 ASP A CA 1
ATOM 780 C C . ASP A 1 93 ? 38.299 -3.335 -10.328 1.00 73.88 93 ASP A C 1
ATOM 782 O O . ASP A 1 93 ? 38.021 -2.674 -9.330 1.00 73.88 93 ASP A O 1
ATOM 786 N N . ASP A 1 94 ? 38.630 -2.757 -11.492 1.00 73.75 94 ASP A N 1
ATOM 787 C CA . ASP A 1 94 ? 38.822 -1.309 -11.692 1.00 73.75 94 ASP A CA 1
ATOM 788 C C . ASP A 1 94 ? 37.534 -0.488 -11.435 1.00 73.75 94 ASP A C 1
ATOM 790 O O . ASP A 1 94 ? 37.579 0.733 -11.310 1.00 73.75 94 ASP A O 1
ATOM 794 N N . LEU A 1 95 ? 36.362 -1.139 -11.375 1.00 71.06 95 LEU A N 1
ATOM 795 C CA . LEU A 1 95 ? 35.060 -0.491 -11.158 1.00 71.06 95 LEU A CA 1
ATOM 796 C C . LEU A 1 95 ? 34.769 -0.198 -9.674 1.00 71.06 95 LEU A C 1
ATOM 798 O O . LEU A 1 95 ? 33.902 0.623 -9.372 1.00 71.06 95 LEU A O 1
ATOM 802 N N . TYR A 1 96 ? 35.444 -0.894 -8.755 1.00 67.44 96 TYR A N 1
ATOM 803 C CA . TYR A 1 96 ? 35.145 -0.848 -7.320 1.00 67.44 96 TYR A CA 1
ATOM 804 C C . TYR A 1 96 ? 36.209 -0.128 -6.484 1.00 67.44 96 TYR A C 1
ATOM 806 O O . TYR A 1 96 ? 35.995 0.054 -5.286 1.00 67.44 96 TYR A O 1
ATOM 814 N N . GLU A 1 97 ? 37.316 0.317 -7.083 1.00 59.97 97 GLU A N 1
ATOM 815 C CA . GLU A 1 97 ? 38.294 1.161 -6.392 1.00 59.97 97 GLU A CA 1
ATOM 816 C C . GLU A 1 97 ? 37.785 2.609 -6.319 1.00 59.97 97 GLU A C 1
ATOM 818 O O . GLU A 1 97 ? 37.886 3.398 -7.262 1.00 59.97 97 GLU A O 1
ATOM 823 N N . ARG A 1 98 ? 37.202 2.944 -5.168 1.00 54.50 98 ARG A N 1
ATOM 824 C CA . ARG A 1 98 ? 36.968 4.312 -4.706 1.00 54.50 98 ARG A CA 1
ATOM 825 C C . ARG A 1 98 ? 37.410 4.449 -3.261 1.00 54.50 98 ARG A C 1
ATOM 827 O O . ARG A 1 98 ? 37.120 3.517 -2.480 1.00 54.50 98 ARG A O 1
#

Solvent-accessible surface area (backbone atoms only — not comparable to full-atom values): 6244 Å² total; per-residue (Å²): 130,73,66,68,64,57,53,54,53,55,58,54,52,75,74,58,83,81,92,81,88,82,90,77,54,75,68,53,54,54,52,41,53,50,49,19,64,76,69,74,40,55,54,70,52,54,52,50,50,53,50,50,55,57,46,60,64,59,70,59,63,74,72,53,63,63,60,52,51,52,50,48,55,51,52,52,52,56,58,70,71,50,84,72,88,69,71,83,85,74,58,80,69,73,75,69,77,124